Protein AF-A0AB38FPK3-F1 (afdb_monomer)

Nearest PDB structures (foldseek):
  8khl-assembly1_C  TM=8.474E-01  e=2.510E-04  Pseudomonas aeruginosa
  5vxs-assembly2_D  TM=8.148E-01  e=1.798E-04  Homo sapiens
  3qll-assembly1_A  TM=8.514E-01  e=2.348E-04  Yersinia pestis
  5vxc-assembly1_A  TM=8.527E-01  e=7.296E-04  Homo sapiens
  5ugr-assembly1_A  TM=7.394E-01  e=4.890E-04  Methylorubrum extorquens AM1

pLDDT: mean 81.6, std 19.83, range [29.14, 97.75]

Structure (mmCIF, N/CA/C/O backbone):
data_AF-A0AB38FPK3-F1
#
_entry.id   AF-A0AB38FPK3-F1
#
loop_
_atom_site.group_PDB
_atom_site.id
_atom_site.type_symbol
_atom_site.label_atom_id
_atom_site.label_alt_id
_atom_site.label_comp_id
_atom_site.label_asym_id
_atom_site.label_entity_id
_atom_site.label_seq_id
_atom_site.pdbx_PDB_ins_code
_atom_site.Cartn_x
_atom_site.Cartn_y
_atom_site.Cartn_z
_atom_site.occupancy
_atom_site.B_iso_or_equiv
_atom_site.auth_seq_id
_atom_site.auth_comp_id
_atom_site.auth_asym_id
_atom_site.auth_atom_id
_atom_site.pdbx_PDB_model_num
ATOM 1 N N . MET A 1 1 ? 21.460 -8.737 9.790 1.00 33.31 1 MET A N 1
ATOM 2 C CA . MET A 1 1 ? 20.246 -8.355 9.045 1.00 33.31 1 MET A CA 1
ATOM 3 C C . MET A 1 1 ? 20.351 -8.957 7.661 1.00 33.31 1 MET A C 1
ATOM 5 O O . MET A 1 1 ? 21.055 -8.407 6.830 1.00 33.31 1 MET A O 1
ATOM 9 N N . GLY A 1 2 ? 19.804 -10.158 7.473 1.00 29.14 2 GLY A N 1
ATOM 10 C CA . GLY A 1 2 ? 19.828 -10.845 6.183 1.00 29.14 2 GLY A CA 1
ATOM 11 C C . GLY A 1 2 ? 18.508 -10.598 5.473 1.00 29.14 2 GLY A C 1
ATOM 12 O O . GLY A 1 2 ? 17.469 -10.998 5.989 1.00 29.14 2 GLY A O 1
ATOM 13 N N . TYR A 1 3 ? 18.544 -9.921 4.331 1.00 36.31 3 TYR A N 1
ATOM 14 C CA . TYR A 1 3 ? 17.405 -9.884 3.424 1.00 36.31 3 TYR A CA 1
ATOM 15 C C . TYR A 1 3 ? 17.377 -11.229 2.702 1.00 36.31 3 TYR A C 1
ATOM 17 O O . TYR A 1 3 ? 18.333 -11.580 2.010 1.00 36.31 3 TYR A O 1
ATOM 25 N N . VAL A 1 4 ? 16.322 -12.015 2.912 1.00 43.19 4 VAL A N 1
ATOM 26 C CA . VAL A 1 4 ? 16.083 -13.206 2.097 1.00 43.19 4 VAL A CA 1
ATOM 27 C C . VAL A 1 4 ? 15.606 -12.696 0.741 1.00 43.19 4 VAL A C 1
ATOM 29 O O . VAL A 1 4 ? 14.444 -12.337 0.579 1.00 43.19 4 VAL A O 1
ATOM 32 N N . LEU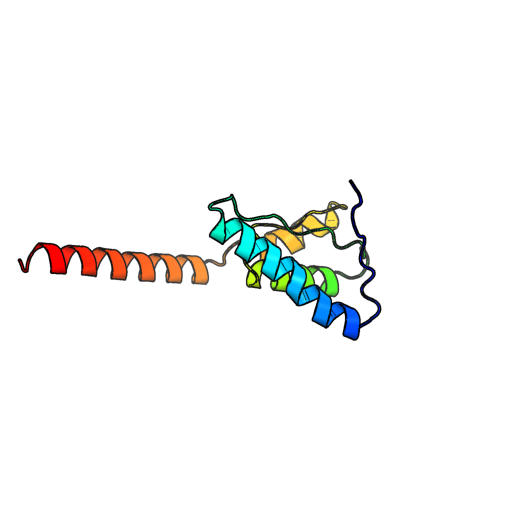 A 1 5 ? 16.533 -12.595 -0.211 1.00 45.25 5 LEU A N 1
ATOM 33 C CA . LEU A 1 5 ? 16.200 -12.424 -1.620 1.00 45.25 5 LEU A CA 1
ATOM 34 C C . LEU A 1 5 ? 15.682 -13.768 -2.117 1.00 45.25 5 LEU A C 1
ATOM 36 O O . LEU A 1 5 ? 16.450 -14.672 -2.445 1.00 45.25 5 LEU A O 1
ATOM 40 N N . VAL A 1 6 ? 14.368 -13.912 -2.084 1.00 50.72 6 VAL A N 1
ATOM 41 C CA . VAL A 1 6 ? 13.688 -15.066 -2.645 1.00 50.72 6 VAL A CA 1
ATOM 42 C C . VAL A 1 6 ? 13.698 -14.946 -4.166 1.00 50.72 6 VAL A C 1
ATOM 44 O O . VAL A 1 6 ? 13.283 -13.935 -4.727 1.00 50.72 6 VAL A O 1
ATOM 47 N N . ASN A 1 7 ? 14.183 -15.987 -4.837 1.00 42.31 7 ASN A N 1
ATOM 48 C CA . ASN A 1 7 ? 14.166 -16.095 -6.289 1.00 42.31 7 ASN A CA 1
ATOM 49 C C . ASN A 1 7 ? 12.913 -16.875 -6.716 1.00 42.31 7 ASN A C 1
ATOM 51 O O . ASN A 1 7 ? 12.786 -18.051 -6.383 1.00 42.31 7 ASN A O 1
ATOM 55 N N . ALA A 1 8 ? 12.020 -16.229 -7.469 1.00 51.59 8 ALA A N 1
ATOM 56 C CA . ALA A 1 8 ? 10.673 -16.683 -7.841 1.00 51.59 8 ALA A CA 1
ATOM 57 C C . ALA A 1 8 ? 10.600 -17.908 -8.792 1.00 51.59 8 ALA A C 1
ATOM 59 O O . ALA A 1 8 ? 9.630 -18.071 -9.530 1.00 51.59 8 ALA A O 1
ATOM 60 N N . ARG A 1 9 ? 11.622 -18.773 -8.838 1.00 51.50 9 ARG A N 1
ATOM 61 C CA . ARG A 1 9 ? 11.706 -19.867 -9.826 1.00 51.50 9 ARG A CA 1
ATOM 62 C C . ARG A 1 9 ? 10.950 -21.143 -9.446 1.00 51.50 9 ARG A C 1
ATOM 64 O O . ARG A 1 9 ? 10.693 -21.941 -10.342 1.00 51.50 9 ARG A O 1
ATOM 71 N N . ASP A 1 10 ? 10.528 -21.311 -8.191 1.00 50.12 10 ASP A N 1
ATOM 72 C CA . ASP A 1 10 ? 9.842 -22.526 -7.733 1.00 50.12 10 ASP A CA 1
ATOM 73 C C . ASP A 1 10 ? 8.419 -22.250 -7.218 1.00 50.12 10 ASP A C 1
ATOM 75 O O . ASP A 1 10 ? 8.205 -21.704 -6.137 1.00 50.12 10 ASP A O 1
ATOM 79 N N . LYS A 1 11 ? 7.416 -22.705 -7.981 1.00 40.75 11 LYS A N 1
ATOM 80 C CA . LYS A 1 11 ? 5.976 -22.550 -7.682 1.00 40.75 11 LYS A CA 1
ATOM 81 C C . LYS A 1 11 ? 5.544 -23.135 -6.328 1.00 40.75 11 LYS A C 1
ATOM 83 O O . LYS A 1 11 ? 4.618 -22.617 -5.709 1.00 40.75 11 LYS A O 1
ATOM 88 N N . GLU A 1 12 ? 6.197 -24.206 -5.879 1.00 40.31 12 GLU A N 1
ATOM 89 C CA . GLU A 1 12 ? 5.910 -24.857 -4.591 1.00 40.31 12 GLU A CA 1
ATOM 90 C C . GLU A 1 12 ? 6.403 -24.004 -3.410 1.00 40.31 12 GLU A C 1
ATOM 92 O O . GLU A 1 12 ? 5.738 -2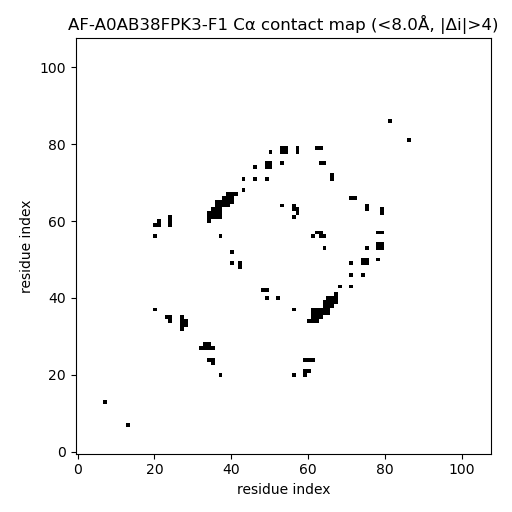3.912 -2.376 1.00 40.31 12 GLU A O 1
ATOM 97 N N . VAL A 1 13 ? 7.535 -23.314 -3.595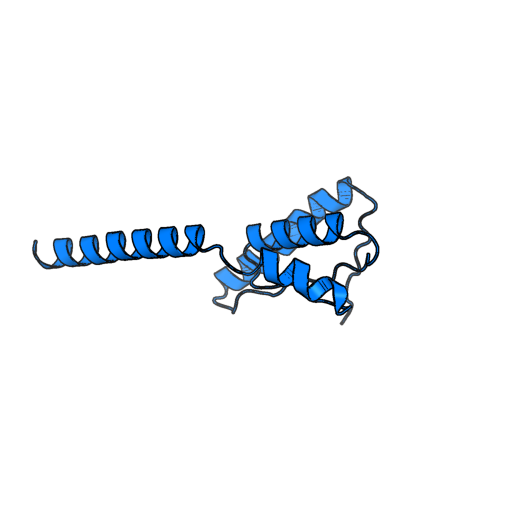 1.00 52.22 13 VAL A N 1
ATOM 98 C CA . VAL A 1 13 ? 8.071 -22.352 -2.627 1.00 52.22 13 VAL A CA 1
ATOM 99 C C . VAL A 1 13 ? 7.177 -21.110 -2.600 1.00 52.22 13 VAL A C 1
ATOM 101 O O . VAL A 1 13 ? 6.805 -20.666 -1.524 1.00 52.22 13 VAL A O 1
ATOM 104 N N . TYR A 1 14 ? 6.673 -20.667 -3.753 1.00 49.41 14 TYR A N 1
ATOM 105 C CA . TYR A 1 14 ? 5.758 -19.526 -3.884 1.00 49.41 14 TYR A CA 1
ATOM 106 C C . TYR A 1 14 ? 4.437 -19.678 -3.085 1.00 49.41 14 TYR A C 1
ATOM 108 O O . TYR A 1 14 ? 3.931 -18.730 -2.480 1.00 49.41 14 TYR A O 1
ATOM 116 N N . LEU A 1 15 ? 3.875 -20.896 -3.009 1.00 42.50 15 LEU A N 1
ATOM 117 C CA . LEU A 1 15 ? 2.672 -21.183 -2.206 1.00 42.50 15 LEU A CA 1
ATOM 118 C C . LEU A 1 15 ? 2.951 -21.236 -0.693 1.00 42.50 15 LEU A C 1
ATOM 120 O O . LEU A 1 15 ? 2.081 -20.886 0.111 1.00 42.50 15 LEU A O 1
ATOM 124 N N . GLN A 1 16 ? 4.154 -21.654 -0.288 1.00 44.84 16 GLN A N 1
ATOM 125 C CA . GLN A 1 16 ? 4.613 -21.520 1.098 1.00 44.84 16 GLN A CA 1
ATOM 126 C C . GLN A 1 16 ? 4.990 -20.069 1.431 1.00 44.84 16 GLN A C 1
ATOM 128 O O . GLN A 1 16 ? 4.778 -19.625 2.559 1.00 44.84 16 GLN A O 1
ATOM 133 N N . GLU A 1 17 ? 5.475 -19.316 0.448 1.00 51.88 17 GLU A N 1
ATOM 134 C CA . GLU A 1 17 ? 5.853 -17.914 0.565 1.00 51.88 17 GLU A CA 1
ATOM 135 C C . GLU A 1 17 ? 4.643 -17.041 0.798 1.00 51.88 17 GLU A C 1
ATOM 137 O O . GLU A 1 17 ? 4.691 -16.294 1.757 1.00 51.88 17 GLU A O 1
ATOM 142 N N . ALA A 1 18 ? 3.515 -17.218 0.100 1.00 52.88 18 ALA A N 1
ATOM 143 C CA . ALA A 1 18 ? 2.291 -16.445 0.360 1.00 52.88 18 ALA A CA 1
ATOM 144 C C . ALA A 1 18 ? 1.810 -16.497 1.833 1.00 52.88 18 ALA A C 1
ATOM 146 O O . ALA A 1 18 ? 1.133 -15.581 2.312 1.00 52.88 18 ALA A O 1
ATOM 147 N N . ARG A 1 19 ? 2.180 -17.535 2.608 1.00 59.62 19 ARG A N 1
ATOM 148 C CA . ARG A 1 19 ? 1.899 -17.574 4.056 1.00 59.62 19 ARG A CA 1
ATOM 149 C C . ARG A 1 19 ? 2.708 -16.549 4.844 1.00 59.62 19 ARG A C 1
ATOM 151 O O . ARG A 1 19 ? 2.180 -16.016 5.818 1.00 59.62 19 ARG A O 1
ATOM 158 N N . MET A 1 20 ? 3.957 -16.281 4.478 1.00 76.94 20 MET A N 1
ATOM 159 C CA . MET A 1 20 ? 4.862 -15.460 5.284 1.00 76.94 20 MET A CA 1
ATOM 160 C C . MET A 1 20 ? 4.513 -13.959 5.257 1.00 76.94 20 MET A C 1
ATOM 162 O O . MET A 1 20 ? 4.324 -13.404 6.343 1.00 76.94 20 MET A O 1
ATOM 166 N N . PRO A 1 21 ? 4.310 -13.295 4.100 1.00 85.12 21 PRO A N 1
ATOM 167 C CA . PRO A 1 21 ? 3.864 -11.906 4.035 1.00 85.12 21 PRO A CA 1
ATOM 168 C C . PRO A 1 21 ? 2.516 -11.703 4.737 1.00 85.12 21 PRO A C 1
ATOM 170 O O . PRO A 1 21 ? 2.353 -10.771 5.526 1.00 85.12 21 PRO A O 1
ATOM 173 N N . ALA A 1 22 ? 1.575 -12.640 4.570 1.00 88.81 22 ALA A N 1
ATOM 174 C CA . ALA A 1 22 ? 0.292 -12.595 5.268 1.00 88.81 22 ALA A CA 1
ATOM 175 C C . ALA A 1 22 ? 0.449 -12.685 6.800 1.00 88.81 22 ALA A C 1
ATOM 177 O O . ALA A 1 22 ? -0.247 -11.987 7.541 1.00 88.81 22 ALA A O 1
ATOM 178 N N . LEU A 1 23 ? 1.360 -13.528 7.303 1.00 91.88 23 LEU A N 1
ATOM 179 C CA . LEU A 1 23 ? 1.655 -13.617 8.736 1.00 91.88 23 LEU A CA 1
ATOM 180 C C . LEU A 1 23 ? 2.256 -12.317 9.277 1.00 91.88 23 LEU A C 1
ATOM 182 O O . LEU A 1 23 ? 1.877 -11.909 10.373 1.00 91.88 23 LEU A O 1
ATOM 186 N N . ILE A 1 24 ? 3.121 -11.644 8.514 1.00 92.38 24 ILE A N 1
ATOM 187 C CA . ILE A 1 24 ? 3.714 -10.357 8.906 1.00 92.38 24 ILE A CA 1
ATOM 188 C C . ILE A 1 24 ? 2.623 -9.293 9.063 1.00 92.38 24 ILE A C 1
ATOM 190 O O . ILE A 1 24 ? 2.539 -8.654 10.116 1.00 92.38 24 ILE A O 1
ATOM 194 N N . VAL A 1 25 ? 1.735 -9.145 8.073 1.00 95.00 25 VAL A N 1
ATOM 195 C CA . VAL A 1 25 ? 0.621 -8.183 8.151 1.00 95.00 25 VAL A CA 1
ATOM 196 C C . VAL A 1 25 ? -0.282 -8.491 9.347 1.00 95.00 25 VAL A C 1
ATOM 198 O O . VAL A 1 25 ? -0.637 -7.594 10.118 1.00 95.00 25 VAL A O 1
ATOM 201 N N . ARG A 1 26 ? -0.631 -9.767 9.551 1.00 95.19 26 ARG A N 1
ATOM 202 C CA . ARG A 1 26 ? -1.487 -10.190 10.671 1.00 95.19 26 ARG A CA 1
ATOM 203 C C . ARG A 1 26 ? -0.825 -9.951 12.024 1.00 95.19 26 ARG A C 1
ATOM 205 O O . ARG A 1 26 ? -1.499 -9.469 12.930 1.00 95.19 26 ARG A O 1
ATOM 212 N N . ALA A 1 27 ? 0.464 -10.252 12.161 1.00 95.81 27 ALA A N 1
ATOM 213 C CA . ALA A 1 27 ? 1.218 -10.021 13.387 1.00 95.81 27 ALA A CA 1
ATOM 214 C C . ALA A 1 27 ? 1.306 -8.525 13.713 1.00 95.81 27 ALA A C 1
ATOM 216 O O . ALA A 1 27 ? 1.014 -8.138 14.843 1.00 95.81 27 ALA A O 1
ATOM 217 N N . ALA A 1 28 ? 1.608 -7.677 12.722 1.00 95.94 28 ALA A N 1
ATOM 218 C CA . ALA A 1 28 ? 1.634 -6.226 12.898 1.00 95.94 28 ALA A CA 1
ATOM 219 C C . ALA A 1 28 ? 0.276 -5.696 13.379 1.00 95.94 28 ALA A C 1
ATOM 221 O O . ALA A 1 28 ? 0.205 -4.963 14.365 1.00 95.94 28 ALA A O 1
ATOM 222 N N . ARG A 1 29 ? -0.822 -6.134 12.748 1.00 96.31 29 ARG A N 1
ATOM 223 C CA . ARG A 1 29 ? -2.182 -5.768 13.168 1.00 96.31 29 ARG A CA 1
ATOM 224 C C . ARG A 1 29 ? -2.517 -6.252 14.576 1.00 96.31 29 ARG A C 1
ATOM 226 O O . ARG A 1 29 ? -3.040 -5.468 15.361 1.00 96.31 29 ARG A O 1
ATOM 233 N N . ALA A 1 30 ? -2.207 -7.505 14.903 1.00 97.75 30 ALA A N 1
ATOM 234 C CA . ALA A 1 30 ? -2.460 -8.074 16.226 1.00 97.75 30 ALA A CA 1
ATOM 235 C C . ALA A 1 30 ? -1.671 -7.355 17.334 1.00 97.75 30 ALA A C 1
ATOM 237 O O . ALA A 1 30 ? -2.168 -7.214 18.447 1.00 97.75 30 ALA A O 1
ATOM 238 N N . ALA A 1 31 ? -0.472 -6.866 17.015 1.00 97.44 31 ALA A N 1
ATOM 239 C CA . ALA A 1 31 ? 0.378 -6.109 17.928 1.00 97.44 31 ALA A CA 1
ATOM 240 C C . ALA A 1 31 ? 0.062 -4.599 17.972 1.00 97.44 31 ALA A C 1
ATOM 242 O O . ALA A 1 31 ? 0.720 -3.868 18.708 1.00 97.44 31 ALA A O 1
ATOM 243 N N . GLY A 1 32 ? -0.906 -4.107 17.187 1.00 96.81 32 GLY A N 1
ATOM 244 C CA . GLY A 1 32 ? -1.202 -2.672 17.094 1.00 96.81 32 GLY A CA 1
ATOM 245 C C . GLY A 1 32 ? -0.082 -1.844 16.450 1.00 96.81 32 GLY A C 1
ATOM 246 O O . GLY A 1 32 ? -0.009 -0.637 16.669 1.00 96.81 32 GLY A O 1
ATOM 247 N N . LEU A 1 33 ? 0.796 -2.479 15.671 1.00 97.00 33 LEU A N 1
ATOM 248 C CA . LEU A 1 33 ? 1.890 -1.821 14.963 1.00 97.00 33 LEU A CA 1
ATOM 249 C C . LEU A 1 33 ? 1.400 -1.165 13.659 1.00 97.00 33 LEU A C 1
ATOM 251 O O . LEU A 1 33 ? 0.366 -1.566 13.100 1.00 97.00 33 LEU A O 1
ATOM 255 N N . PRO A 1 34 ? 2.146 -0.173 13.135 1.00 95.75 34 PRO A N 1
ATOM 256 C CA . PRO A 1 34 ? 1.905 0.355 11.799 1.00 95.75 34 PRO A CA 1
ATOM 257 C C . PRO A 1 34 ? 1.886 -0.767 10.749 1.00 95.75 34 PRO A C 1
ATOM 259 O O . PRO A 1 34 ? 2.616 -1.752 10.893 1.00 95.75 34 PRO A O 1
ATOM 262 N N . PRO A 1 35 ? 1.055 -0.648 9.696 1.00 93.25 35 PRO A N 1
ATOM 263 C CA . PRO A 1 35 ? 1.078 -1.622 8.618 1.00 93.25 35 PRO A CA 1
ATOM 264 C C . PRO A 1 35 ? 2.475 -1.686 7.975 1.00 93.25 35 PRO A C 1
ATOM 266 O O . PRO A 1 35 ? 3.110 -0.643 7.809 1.00 93.25 35 PRO A O 1
ATOM 269 N N . PRO A 1 36 ? 2.958 -2.890 7.636 1.00 95.06 36 PRO A N 1
ATOM 270 C CA . PRO A 1 36 ? 4.285 -3.082 7.064 1.00 95.06 36 PRO A CA 1
ATOM 271 C C . PRO A 1 36 ? 4.342 -2.673 5.584 1.00 95.06 36 PRO A C 1
ATOM 273 O O . PRO A 1 36 ? 3.319 -2.618 4.896 1.00 95.06 36 PRO A O 1
ATOM 276 N N . ILE A 1 37 ? 5.561 -2.444 5.099 1.00 94.38 37 ILE A N 1
ATOM 277 C CA . ILE A 1 37 ? 5.905 -2.280 3.680 1.00 94.38 37 ILE A CA 1
ATOM 278 C C . ILE A 1 37 ? 6.479 -3.612 3.185 1.00 94.38 37 ILE A C 1
ATOM 280 O O . ILE A 1 37 ? 7.202 -4.274 3.933 1.00 94.38 37 ILE A O 1
ATOM 284 N N . ASP A 1 38 ? 6.124 -4.016 1.968 1.00 92.62 38 ASP A N 1
ATOM 285 C CA . ASP A 1 38 ? 6.626 -5.246 1.359 1.00 92.62 38 ASP A CA 1
ATOM 286 C C . ASP A 1 38 ? 8.040 -5.069 0.772 1.00 92.62 38 ASP A C 1
ATOM 288 O O . ASP A 1 38 ? 8.559 -3.956 0.631 1.00 92.62 38 ASP A O 1
ATOM 292 N N . SER A 1 39 ? 8.684 -6.186 0.460 1.00 89.62 39 SER A N 1
ATOM 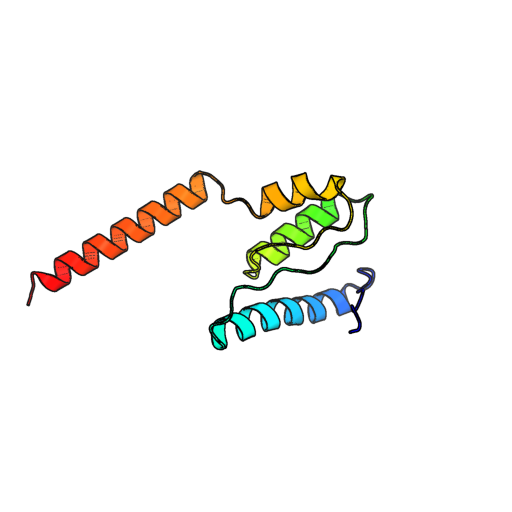293 C CA . SER A 1 39 ? 10.047 -6.255 -0.059 1.00 89.62 39 SER A CA 1
ATOM 294 C C . SER A 1 39 ? 10.151 -5.789 -1.520 1.00 89.62 39 SER A C 1
ATOM 296 O O . SER A 1 39 ? 9.212 -5.261 -2.110 1.00 89.62 39 SER A O 1
ATOM 298 N N . VAL A 1 40 ? 11.341 -5.960 -2.091 1.00 87.62 40 VAL A N 1
ATOM 299 C CA . VAL A 1 40 ? 11.701 -5.568 -3.454 1.00 87.62 40 VAL A CA 1
ATOM 300 C C . VAL A 1 40 ? 11.395 -6.683 -4.453 1.00 87.62 40 VAL A C 1
ATOM 302 O O . VAL A 1 40 ? 11.643 -7.856 -4.175 1.00 87.62 40 VAL A O 1
ATOM 305 N N . VAL A 1 41 ? 10.962 -6.314 -5.658 1.00 86.69 41 VAL A N 1
ATOM 306 C CA . VAL A 1 41 ? 11.029 -7.195 -6.834 1.00 86.69 41 VAL A CA 1
ATOM 307 C C . VAL A 1 41 ? 12.311 -6.869 -7.587 1.00 86.69 41 VAL A C 1
ATOM 309 O O . VAL A 1 41 ? 12.504 -5.749 -8.057 1.00 86.69 41 VAL A O 1
ATOM 312 N N . ALA A 1 42 ? 13.218 -7.843 -7.659 1.00 85.25 42 ALA A N 1
ATOM 313 C CA . ALA A 1 42 ? 14.541 -7.652 -8.254 1.00 85.25 42 ALA A CA 1
ATOM 314 C C . ALA A 1 42 ? 14.544 -7.744 -9.790 1.00 85.25 42 ALA A C 1
ATOM 316 O O . ALA A 1 42 ? 15.498 -7.302 -10.428 1.00 85.25 42 ALA A O 1
ATOM 317 N N . GLN A 1 43 ? 13.494 -8.319 -10.378 1.00 86.38 43 GLN A N 1
ATOM 318 C CA . GLN A 1 43 ? 13.355 -8.459 -11.823 1.00 86.38 43 GLN A CA 1
ATOM 319 C C . GLN A 1 43 ? 12.905 -7.120 -12.424 1.00 86.38 43 GLN A C 1
ATOM 321 O O . GLN A 1 43 ? 11.793 -6.664 -12.170 1.00 86.38 43 GLN A O 1
ATOM 326 N N . LEU A 1 44 ? 13.796 -6.467 -13.174 1.00 86.94 44 LEU A N 1
ATOM 327 C CA . LEU A 1 44 ? 13.576 -5.116 -13.714 1.00 86.94 44 LEU A CA 1
ATOM 328 C C . LEU A 1 44 ? 13.055 -5.103 -15.156 1.00 86.94 44 LEU A C 1
ATOM 330 O O . LEU A 1 44 ? 12.635 -4.055 -15.632 1.00 86.94 44 LEU A O 1
ATOM 334 N N . ASP A 1 45 ? 13.126 -6.232 -15.857 1.00 87.06 45 ASP A N 1
ATOM 335 C CA . ASP A 1 45 ? 12.741 -6.394 -17.263 1.00 87.06 45 ASP A CA 1
ATOM 336 C C . ASP A 1 45 ? 11.354 -7.039 -17.442 1.00 87.06 45 ASP A C 1
ATOM 338 O O . ASP A 1 45 ? 10.966 -7.368 -18.563 1.00 87.06 45 ASP A O 1
ATOM 342 N N . ASP A 1 46 ? 10.599 -7.195 -16.350 1.00 85.56 46 ASP A N 1
ATOM 343 C CA . ASP A 1 46 ? 9.258 -7.780 -16.338 1.00 85.56 46 ASP A CA 1
ATOM 344 C C . ASP A 1 46 ? 8.277 -6.912 -15.531 1.00 85.56 46 ASP A C 1
ATOM 346 O O . ASP A 1 46 ? 8.025 -7.118 -14.339 1.00 85.56 46 ASP A O 1
ATOM 350 N N . ASP A 1 47 ? 7.695 -5.923 -16.210 1.00 87.75 47 ASP A N 1
ATOM 351 C CA . ASP A 1 47 ? 6.683 -5.030 -15.632 1.00 87.75 47 ASP A CA 1
ATOM 352 C C . ASP A 1 47 ? 5.400 -5.777 -15.218 1.00 87.75 47 ASP A C 1
ATOM 354 O O . ASP A 1 47 ? 4.671 -5.340 -14.317 1.00 87.75 47 ASP A O 1
ATOM 358 N N . GLY A 1 48 ? 5.108 -6.906 -15.876 1.00 89.06 48 GLY A N 1
ATOM 359 C CA . GLY A 1 48 ? 3.948 -7.742 -15.581 1.00 89.06 48 GLY A CA 1
ATOM 360 C C . GLY A 1 48 ? 4.089 -8.423 -14.225 1.00 89.06 48 GLY A C 1
ATOM 361 O O . GLY A 1 48 ? 3.166 -8.365 -13.410 1.00 89.06 48 GLY A O 1
ATOM 362 N N . LEU A 1 49 ? 5.267 -8.991 -13.958 1.00 87.75 49 LEU A N 1
ATOM 363 C CA . LEU A 1 49 ? 5.613 -9.565 -12.661 1.00 87.75 49 LEU A CA 1
ATOM 364 C C . LEU A 1 49 ? 5.539 -8.517 -11.546 1.00 87.75 49 LEU A C 1
ATOM 366 O O . LEU A 1 49 ? 4.890 -8.761 -10.532 1.00 87.75 49 LEU A O 1
ATOM 370 N N . LEU A 1 50 ? 6.137 -7.336 -11.745 1.00 90.00 50 LEU A N 1
ATOM 371 C CA . LEU A 1 50 ? 6.094 -6.257 -10.752 1.00 90.00 50 LEU A CA 1
ATOM 372 C C . 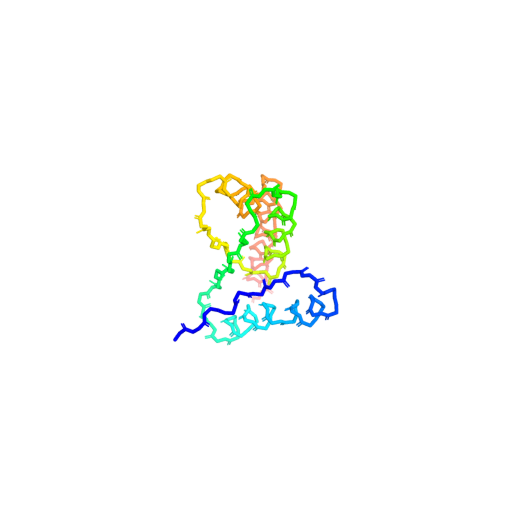LEU A 1 50 ? 4.653 -5.864 -10.394 1.00 90.00 50 LEU A C 1
ATOM 374 O O . LEU A 1 50 ? 4.333 -5.682 -9.221 1.00 90.00 50 LEU A O 1
ATOM 378 N N . THR A 1 51 ? 3.787 -5.732 -11.402 1.00 92.94 51 THR A N 1
ATOM 379 C CA . THR A 1 51 ? 2.384 -5.354 -11.189 1.00 92.94 51 THR A CA 1
ATOM 380 C C . THR A 1 51 ? 1.631 -6.442 -10.423 1.00 92.94 51 THR A C 1
ATOM 382 O O . THR A 1 51 ? 0.934 -6.129 -9.461 1.00 92.94 51 THR A O 1
ATOM 385 N N . ALA A 1 52 ? 1.805 -7.711 -10.802 1.00 91.06 52 ALA A N 1
ATOM 386 C CA . ALA A 1 52 ? 1.144 -8.834 -10.140 1.00 91.06 52 ALA A CA 1
ATOM 387 C C . ALA A 1 52 ? 1.570 -8.980 -8.668 1.00 91.06 52 ALA A C 1
ATOM 389 O O . ALA A 1 52 ? 0.723 -9.198 -7.801 1.00 91.06 52 ALA A O 1
ATOM 390 N N . GLU A 1 53 ? 2.862 -8.812 -8.376 1.00 90.62 53 GLU A N 1
ATOM 391 C CA . GLU A 1 53 ? 3.390 -8.822 -7.007 1.00 90.62 53 GLU A CA 1
ATOM 392 C C . GLU A 1 53 ? 2.830 -7.657 -6.190 1.00 90.62 53 GLU A C 1
ATOM 394 O O . GLU A 1 53 ? 2.279 -7.866 -5.112 1.00 90.62 53 GLU A O 1
ATOM 399 N N . ALA A 1 54 ? 2.858 -6.435 -6.731 1.00 93.88 54 ALA A N 1
ATOM 400 C CA . ALA A 1 54 ? 2.299 -5.271 -6.050 1.00 93.88 54 ALA A CA 1
ATOM 401 C C . ALA A 1 54 ? 0.802 -5.452 -5.728 1.00 93.88 54 ALA A C 1
ATOM 403 O O . ALA A 1 54 ? 0.352 -5.092 -4.636 1.00 93.88 54 ALA A O 1
ATOM 404 N N . GLU A 1 55 ? 0.017 -6.017 -6.656 1.00 94.56 55 GLU A N 1
ATOM 405 C CA . GLU A 1 55 ? -1.411 -6.298 -6.446 1.00 94.56 55 GLU A CA 1
ATOM 406 C C . GLU A 1 55 ? -1.623 -7.362 -5.365 1.00 94.56 55 GLU A C 1
ATOM 408 O O . GLU A 1 55 ? -2.526 -7.231 -4.528 1.00 94.56 55 GLU A O 1
ATOM 413 N N . HIS A 1 56 ? -0.767 -8.386 -5.339 1.00 92.50 56 HIS A N 1
ATOM 414 C CA . HIS A 1 56 ? -0.773 -9.403 -4.296 1.00 92.50 56 HIS A CA 1
ATOM 415 C C . HIS A 1 56 ? -0.493 -8.788 -2.917 1.00 92.50 56 HIS A C 1
ATOM 417 O O . HIS A 1 56 ? -1.291 -8.965 -1.990 1.00 92.50 56 HIS A O 1
ATOM 423 N N . SER A 1 57 ? 0.572 -7.994 -2.789 1.00 93.25 57 SER A N 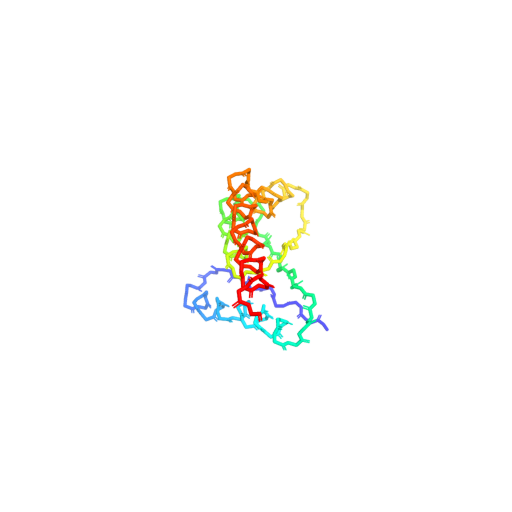1
ATOM 424 C CA . SER A 1 57 ? 0.953 -7.296 -1.555 1.00 93.25 57 SER A CA 1
ATOM 425 C C . SER A 1 57 ? -0.151 -6.360 -1.054 1.00 93.25 57 SER A C 1
ATOM 427 O O . SER A 1 57 ? -0.502 -6.380 0.133 1.00 93.25 57 SER A O 1
ATOM 429 N N . TRP A 1 58 ? -0.754 -5.575 -1.953 1.00 94.88 58 TRP A N 1
ATOM 430 C CA . TRP A 1 58 ? -1.902 -4.722 -1.632 1.00 94.88 58 TRP A CA 1
ATOM 431 C C . TRP A 1 58 ? -3.073 -5.542 -1.080 1.00 94.88 58 TRP A C 1
ATOM 433 O O . TRP A 1 58 ? -3.639 -5.206 -0.036 1.00 94.88 58 TRP A O 1
ATOM 443 N N . GLY A 1 59 ? -3.395 -6.665 -1.730 1.00 92.75 59 GLY A N 1
ATOM 444 C CA . GLY A 1 59 ? -4.455 -7.579 -1.305 1.00 92.75 59 GLY A CA 1
ATOM 445 C C . GLY A 1 59 ? -4.222 -8.212 0.072 1.00 92.75 59 GLY A C 1
ATOM 446 O O . GLY A 1 59 ? -5.184 -8.466 0.801 1.00 92.75 59 GLY A O 1
ATOM 447 N N . LEU A 1 60 ? -2.964 -8.428 0.466 1.00 93.12 60 LEU A N 1
ATOM 448 C CA . LEU A 1 60 ? -2.605 -8.951 1.789 1.00 93.12 60 LEU A CA 1
ATOM 449 C C . LEU A 1 60 ? -2.704 -7.904 2.910 1.00 93.12 60 LEU A C 1
ATOM 451 O O . LEU A 1 60 ? -2.810 -8.280 4.080 1.00 93.12 60 LEU A O 1
ATOM 455 N N . GLY A 1 61 ? -2.706 -6.611 2.572 1.00 93.38 61 GLY A N 1
ATOM 456 C CA . GLY A 1 61 ? -2.834 -5.504 3.521 1.00 93.38 61 GLY A CA 1
ATOM 457 C C . GLY A 1 61 ? -1.522 -4.800 3.880 1.00 93.38 61 GLY A C 1
ATOM 458 O O . GLY A 1 61 ? -1.469 -4.122 4.915 1.00 93.38 61 GLY A O 1
ATOM 459 N N . PHE A 1 62 ? -0.485 -4.943 3.049 1.00 95.81 62 PHE A N 1
ATOM 460 C CA . PHE A 1 62 ? 0.676 -4.052 3.082 1.00 95.81 62 PHE A CA 1
ATOM 461 C C . PHE A 1 62 ? 0.273 -2.623 2.693 1.00 95.81 62 PHE A C 1
ATOM 463 O O . PHE A 1 62 ? -0.684 -2.410 1.950 1.00 95.81 62 PHE A O 1
ATOM 470 N N . VAL A 1 63 ? 1.000 -1.630 3.209 1.00 95.81 63 VAL A N 1
ATOM 471 C CA . VAL A 1 63 ? 0.767 -0.202 2.894 1.00 95.81 63 VAL A CA 1
ATOM 472 C C . VAL A 1 63 ? 1.603 0.291 1.709 1.00 95.81 63 VAL A C 1
ATOM 474 O O . VAL A 1 63 ? 1.299 1.331 1.132 1.00 95.81 63 VAL A O 1
ATOM 477 N N . GLY A 1 64 ? 2.633 -0.454 1.326 1.00 95.25 64 GLY A N 1
ATOM 478 C CA . GLY A 1 64 ? 3.525 -0.115 0.225 1.00 95.25 64 GLY A CA 1
ATOM 479 C C . GLY A 1 64 ? 4.419 -1.291 -0.133 1.00 95.25 64 GLY A C 1
ATOM 480 O O . GLY A 1 64 ? 4.341 -2.351 0.491 1.00 95.25 64 GLY A O 1
ATOM 481 N N . MET A 1 65 ? 5.310 -1.055 -1.087 1.00 93.69 65 MET A N 1
ATOM 482 C CA . MET A 1 65 ? 6.327 -1.988 -1.552 1.00 93.69 65 MET A CA 1
ATOM 483 C C . MET A 1 65 ? 7.646 -1.236 -1.715 1.00 93.69 65 MET A C 1
ATOM 485 O O . MET A 1 65 ? 7.626 -0.064 -2.083 1.00 93.69 65 MET A O 1
ATOM 489 N N . SER A 1 66 ? 8.767 -1.891 -1.424 1.00 93.94 66 SER A N 1
ATOM 490 C CA . SER A 1 66 ? 10.092 -1.288 -1.579 1.00 93.94 66 SER A CA 1
ATOM 491 C C . SER A 1 66 ? 10.559 -1.356 -3.034 1.00 93.94 66 SER A C 1
ATOM 493 O O . SER A 1 66 ? 10.441 -2.395 -3.682 1.00 93.94 66 SER A O 1
ATOM 495 N N . GLU A 1 67 ? 11.161 -0.283 -3.533 1.00 92.56 67 GLU A N 1
ATOM 496 C CA . GLU A 1 67 ? 11.743 -0.207 -4.872 1.00 92.56 67 GLU A CA 1
ATOM 497 C C . GLU A 1 67 ? 13.277 -0.142 -4.854 1.00 92.56 67 GLU A C 1
ATOM 499 O O . GLU A 1 67 ? 13.899 0.369 -3.922 1.00 92.56 67 GLU A O 1
ATOM 504 N N . ILE A 1 68 ? 13.898 -0.648 -5.922 1.00 93.31 68 ILE A N 1
ATOM 505 C CA . ILE A 1 68 ? 15.356 -0.570 -6.140 1.00 93.31 68 ILE A CA 1
ATOM 506 C C . ILE A 1 68 ? 15.720 0.182 -7.421 1.00 93.31 68 ILE A C 1
ATOM 508 O O . ILE A 1 68 ? 16.896 0.452 -7.665 1.00 93.31 68 ILE A O 1
ATOM 512 N N . HIS A 1 69 ? 14.728 0.518 -8.249 1.00 93.62 69 HIS A N 1
ATOM 513 C CA . HIS A 1 69 ? 14.933 1.237 -9.497 1.00 93.62 69 HIS A CA 1
ATOM 514 C C . HIS A 1 69 ? 13.785 2.226 -9.772 1.00 93.62 69 HIS A C 1
ATOM 516 O O . HIS A 1 69 ? 12.620 1.841 -9.661 1.00 93.62 69 HIS A O 1
ATOM 522 N N . PRO A 1 70 ? 14.066 3.471 -10.218 1.00 94.50 70 PRO A N 1
ATOM 523 C CA . PRO A 1 70 ? 13.031 4.484 -10.454 1.00 94.50 70 PRO A CA 1
ATOM 524 C C . PRO A 1 70 ? 11.918 4.071 -11.428 1.00 94.50 70 PRO A C 1
ATOM 526 O O . PRO A 1 70 ? 10.790 4.537 -11.296 1.00 94.50 70 PRO A O 1
ATOM 529 N N . ALA A 1 71 ? 12.206 3.181 -12.385 1.00 92.88 71 ALA A N 1
ATOM 530 C CA . ALA A 1 71 ? 11.196 2.678 -13.326 1.00 92.88 71 ALA A CA 1
ATOM 531 C C . ALA A 1 71 ? 10.046 1.916 -12.637 1.00 92.88 71 ALA A C 1
ATOM 533 O O . ALA A 1 71 ? 8.939 1.881 -13.163 1.00 92.88 71 ALA A O 1
ATOM 534 N N . GLN A 1 72 ? 10.274 1.366 -11.439 1.00 94.44 72 GLN A N 1
ATOM 535 C CA . GLN A 1 72 ? 9.263 0.612 -10.691 1.00 94.44 72 GLN A CA 1
ATOM 536 C C . GLN A 1 72 ? 8.216 1.526 -10.034 1.00 94.44 72 GLN A C 1
ATOM 538 O O . GLN A 1 72 ? 7.093 1.101 -9.761 1.00 94.44 72 GLN A O 1
ATOM 543 N N . LEU A 1 73 ? 8.560 2.801 -9.813 1.00 94.19 73 LEU A N 1
ATOM 544 C CA . LEU A 1 73 ? 7.769 3.738 -9.018 1.00 94.19 73 LEU A CA 1
ATOM 545 C C . LEU A 1 73 ? 6.354 3.926 -9.571 1.00 94.19 73 LEU A C 1
ATOM 547 O O . LEU A 1 73 ? 5.379 3.915 -8.823 1.00 94.19 73 LEU A O 1
ATOM 551 N N . GLN A 1 74 ? 6.227 4.088 -10.891 1.00 94.50 74 GLN A N 1
ATOM 552 C CA . GLN A 1 74 ? 4.932 4.344 -11.517 1.00 94.50 74 GLN A CA 1
ATOM 553 C C . GLN A 1 74 ? 3.977 3.153 -11.362 1.00 94.50 74 GLN A C 1
ATOM 555 O O . GLN A 1 74 ? 2.790 3.358 -11.098 1.00 94.50 74 GLN A O 1
ATOM 560 N N . ALA A 1 75 ? 4.483 1.928 -11.520 1.00 93.44 75 ALA A N 1
ATOM 561 C CA . ALA A 1 75 ? 3.691 0.710 -11.381 1.00 93.44 75 ALA A CA 1
ATOM 562 C C . ALA A 1 75 ? 3.260 0.498 -9.922 1.00 93.44 75 ALA A C 1
ATOM 564 O O . ALA A 1 75 ? 2.068 0.339 -9.657 1.00 93.44 75 ALA A O 1
ATOM 565 N N . ILE A 1 76 ? 4.198 0.615 -8.974 1.00 95.62 76 ILE A N 1
ATOM 566 C CA . ILE A 1 76 ? 3.915 0.484 -7.538 1.00 95.62 76 ILE A CA 1
ATOM 567 C C . ILE A 1 76 ? 2.883 1.532 -7.099 1.00 95.62 76 ILE A C 1
ATOM 569 O O . ILE A 1 76 ? 1.850 1.188 -6.527 1.00 95.62 76 ILE A O 1
ATOM 573 N N . HIS A 1 77 ? 3.083 2.812 -7.429 1.00 96.19 77 HIS A N 1
ATOM 574 C CA . HIS A 1 77 ? 2.129 3.863 -7.064 1.00 96.19 77 HIS A CA 1
ATOM 575 C C . HIS A 1 77 ? 0.736 3.635 -7.642 1.00 96.19 77 HIS A C 1
ATOM 577 O O . HIS A 1 77 ? -0.250 3.929 -6.967 1.00 96.19 77 HIS A O 1
ATOM 583 N N . ARG A 1 78 ? 0.632 3.119 -8.872 1.00 95.81 78 ARG A N 1
ATOM 584 C CA . ARG A 1 78 ? -0.666 2.831 -9.490 1.00 95.81 78 ARG A CA 1
ATOM 585 C C . ARG A 1 78 ? -1.453 1.802 -8.681 1.00 95.81 78 ARG A C 1
ATOM 587 O O . ARG A 1 78 ? -2.655 1.978 -8.527 1.00 95.81 78 ARG A O 1
ATOM 594 N N . VAL A 1 79 ? -0.789 0.768 -8.172 1.00 96.31 79 VAL A N 1
ATOM 595 C CA . VAL A 1 79 ? -1.440 -0.298 -7.402 1.00 96.31 79 VAL A CA 1
ATOM 596 C C . VAL A 1 79 ? -1.796 0.159 -5.987 1.00 96.31 79 VAL A C 1
ATOM 598 O O . VAL A 1 79 ? -2.911 -0.070 -5.525 1.00 96.31 79 VAL A O 1
ATOM 601 N N . PHE A 1 80 ? -0.876 0.846 -5.307 1.00 96.50 80 PHE A N 1
ATOM 602 C CA . PHE A 1 80 ? -1.063 1.263 -3.912 1.00 96.50 80 PHE A CA 1
ATOM 603 C C . PHE A 1 80 ? -1.893 2.549 -3.748 1.00 96.50 80 PHE A C 1
ATOM 605 O O . PHE A 1 80 ? -2.207 2.946 -2.624 1.00 96.5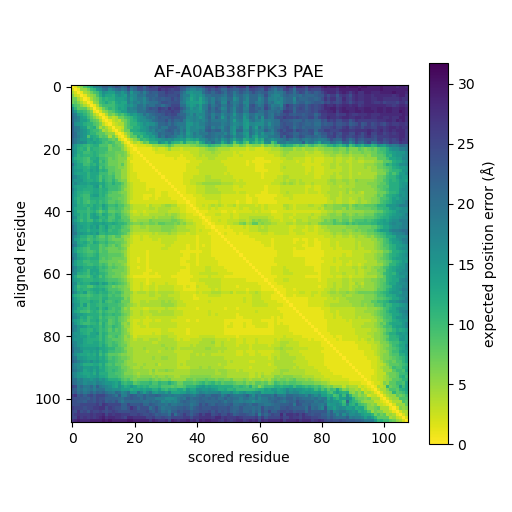0 80 PHE A O 1
ATOM 612 N N . THR A 1 81 ? -2.273 3.210 -4.846 1.00 96.19 81 THR A N 1
ATOM 613 C CA . THR A 1 81 ? -3.174 4.369 -4.819 1.00 96.19 81 THR A CA 1
ATOM 614 C C . THR A 1 81 ? -4.619 3.911 -5.011 1.00 96.19 81 THR A C 1
ATOM 616 O O . THR A 1 81 ? -4.952 3.408 -6.085 1.00 96.19 81 THR A O 1
ATOM 619 N N . PRO A 1 82 ? -5.516 4.128 -4.029 1.00 94.12 82 PRO A N 1
ATOM 620 C CA . PRO A 1 82 ? -6.921 3.777 -4.179 1.00 94.12 82 PRO A CA 1
ATOM 621 C C . PRO A 1 82 ? -7.561 4.450 -5.392 1.00 94.12 82 PRO A C 1
ATOM 623 O O . PRO A 1 82 ? -7.380 5.649 -5.625 1.00 94.12 82 PRO A O 1
ATOM 626 N N . SER A 1 83 ? -8.376 3.696 -6.124 1.00 94.81 83 SER A N 1
ATOM 627 C CA . SER A 1 83 ? -9.148 4.250 -7.228 1.00 94.81 83 SER A CA 1
ATOM 628 C C . SER A 1 83 ? -10.244 5.200 -6.719 1.00 94.81 83 SER A C 1
ATOM 630 O O . SER A 1 83 ? -10.707 5.075 -5.576 1.00 94.81 83 SER A O 1
ATOM 632 N N . PRO A 1 84 ? -10.726 6.131 -7.562 1.00 97.12 84 PRO A N 1
ATOM 633 C CA . PRO A 1 84 ? -11.873 6.973 -7.223 1.00 97.12 84 PRO A CA 1
ATOM 634 C C . PRO A 1 84 ? -13.090 6.162 -6.750 1.00 97.12 84 PRO A C 1
ATOM 636 O O . PRO A 1 84 ? -13.705 6.507 -5.741 1.00 97.12 84 PRO A O 1
ATOM 639 N N . ASP A 1 85 ? -13.367 5.026 -7.394 1.00 97.25 85 ASP A N 1
ATOM 640 C CA . ASP A 1 85 ? -14.486 4.146 -7.044 1.00 97.25 85 ASP A CA 1
ATOM 641 C C . ASP A 1 85 ? -14.325 3.507 -5.658 1.00 97.25 85 ASP A C 1
ATOM 643 O O . ASP A 1 85 ? -15.292 3.410 -4.893 1.00 97.25 85 ASP A O 1
ATOM 647 N N . GLN A 1 86 ? -13.102 3.094 -5.302 1.00 95.19 86 GLN A N 1
ATOM 648 C CA . GLN A 1 86 ? -12.790 2.561 -3.973 1.00 95.19 86 GLN A CA 1
ATOM 649 C C . GLN A 1 86 ? -12.969 3.633 -2.894 1.00 95.19 86 GLN A C 1
ATOM 651 O O . GLN A 1 86 ? -13.547 3.356 -1.837 1.00 95.19 86 GLN A O 1
ATOM 656 N N . LEU A 1 87 ? -12.526 4.865 -3.164 1.00 96.88 87 LEU A N 1
ATOM 657 C CA . LEU A 1 87 ? -12.718 6.000 -2.259 1.00 96.88 87 LEU A CA 1
ATOM 658 C C . LEU A 1 87 ? -14.205 6.314 -2.068 1.00 96.88 87 LEU A C 1
ATOM 660 O O . LEU A 1 87 ? -14.659 6.499 -0.936 1.00 96.88 87 LEU A O 1
ATOM 664 N N . ASP A 1 88 ? -14.982 6.331 -3.146 1.00 97.69 88 ASP A N 1
ATOM 665 C CA . ASP A 1 88 ? -16.417 6.595 -3.089 1.00 97.69 88 ASP A CA 1
ATOM 666 C C . ASP A 1 88 ? -17.177 5.495 -2.352 1.00 97.69 88 ASP A C 1
ATOM 668 O O . ASP A 1 88 ? -18.062 5.782 -1.538 1.00 97.69 88 ASP A O 1
ATOM 672 N N . TRP A 1 89 ? -16.807 4.234 -2.567 1.00 96.81 89 TRP A N 1
ATOM 673 C CA . TRP A 1 89 ? -17.331 3.122 -1.785 1.00 96.81 89 TRP A CA 1
ATOM 674 C C . TRP A 1 89 ? -17.012 3.278 -0.292 1.00 96.81 89 TRP A C 1
ATOM 676 O O . TRP A 1 89 ? -17.927 3.213 0.535 1.00 96.81 89 TRP A O 1
ATOM 686 N N . ALA A 1 90 ? -15.756 3.564 0.063 1.00 95.62 90 ALA A N 1
ATOM 687 C CA . ALA A 1 90 ? -15.341 3.735 1.454 1.00 95.62 90 ALA A CA 1
ATOM 688 C C . ALA A 1 90 ? -16.108 4.880 2.139 1.00 95.62 90 ALA A C 1
ATOM 690 O O . ALA A 1 90 ? -16.610 4.722 3.257 1.00 95.62 90 ALA A O 1
ATOM 691 N N . ARG A 1 91 ? -16.292 6.010 1.442 1.00 96.81 91 ARG A N 1
ATOM 692 C CA . ARG A 1 91 ? -17.104 7.146 1.914 1.00 96.81 91 ARG A CA 1
ATOM 693 C C . ARG A 1 91 ? -18.550 6.733 2.197 1.00 96.81 91 ARG A C 1
ATOM 695 O O . ARG A 1 91 ? -19.082 7.074 3.257 1.00 96.81 91 ARG A O 1
ATOM 702 N N . ARG A 1 92 ? -19.182 5.958 1.305 1.00 96.50 92 ARG A N 1
ATOM 703 C CA . ARG A 1 92 ? -20.552 5.446 1.515 1.00 96.50 92 ARG A CA 1
ATOM 704 C C . ARG A 1 92 ? -20.644 4.526 2.732 1.00 96.50 92 ARG A C 1
ATOM 706 O O . ARG A 1 92 ? -21.573 4.666 3.528 1.00 96.50 92 ARG A O 1
ATOM 713 N N . VAL A 1 93 ? -19.675 3.631 2.922 1.00 95.50 93 VAL A N 1
ATOM 714 C CA . VAL A 1 93 ? -19.629 2.731 4.089 1.00 95.50 93 VAL A CA 1
ATOM 715 C C . VAL A 1 93 ? -19.554 3.525 5.400 1.00 95.50 93 VAL A C 1
ATOM 717 O O . VAL A 1 93 ? -20.311 3.254 6.340 1.00 95.50 93 VAL A O 1
ATOM 720 N N . LEU A 1 94 ? -18.702 4.553 5.461 1.00 94.69 9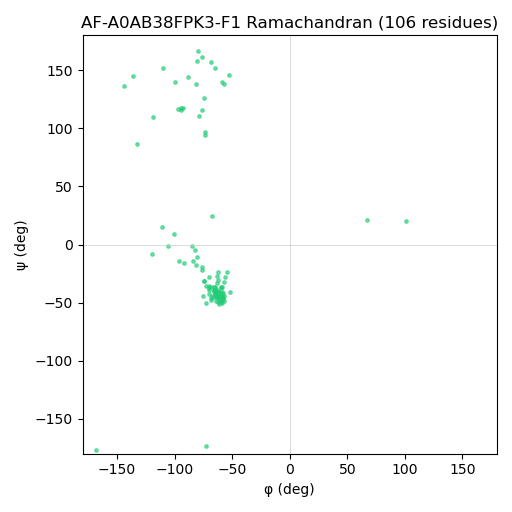4 LEU A N 1
ATOM 721 C CA . LEU A 1 94 ? -18.575 5.426 6.635 1.00 94.69 94 LEU A CA 1
ATOM 722 C C . LEU A 1 94 ? -19.854 6.234 6.910 1.00 94.69 94 LEU A C 1
ATOM 724 O O . LEU A 1 94 ? -20.268 6.375 8.068 1.00 94.69 94 LEU A O 1
ATOM 728 N N . LEU A 1 95 ? -20.527 6.716 5.861 1.00 94.69 95 LEU A N 1
ATOM 729 C CA . LEU A 1 95 ? -21.808 7.412 5.988 1.00 94.69 95 LEU A CA 1
ATOM 730 C C . LEU A 1 95 ? -22.885 6.502 6.600 1.00 94.69 95 LEU A C 1
ATOM 732 O O . LEU A 1 95 ? -23.579 6.902 7.538 1.00 94.69 95 LEU A O 1
ATOM 736 N N . VAL A 1 96 ? -22.988 5.252 6.139 1.00 92.25 96 VAL A N 1
ATOM 737 C CA . VAL A 1 96 ? -23.943 4.280 6.693 1.00 92.25 96 VAL A CA 1
ATOM 738 C C . VAL A 1 96 ? -23.650 4.013 8.170 1.00 92.25 96 VAL A C 1
ATOM 740 O O . VAL A 1 96 ? -24.568 4.096 8.995 1.00 92.25 96 VAL A O 1
ATOM 743 N N . ARG A 1 97 ? -22.381 3.776 8.531 1.00 87.31 97 ARG A N 1
ATOM 744 C CA . ARG A 1 97 ? -21.959 3.556 9.925 1.00 87.31 97 ARG A CA 1
ATOM 745 C C . ARG A 1 97 ? -22.332 4.731 10.833 1.00 87.31 97 ARG A C 1
ATOM 747 O O . ARG A 1 97 ? -22.933 4.514 11.885 1.00 87.31 97 ARG A O 1
ATOM 754 N N . SER A 1 98 ? -22.024 5.963 10.424 1.00 83.38 98 SER A N 1
ATOM 755 C CA . SER A 1 98 ? -22.330 7.163 11.220 1.00 83.38 98 SER A CA 1
ATOM 756 C C . SER A 1 98 ? -23.837 7.398 11.376 1.00 83.38 98 SER A C 1
ATOM 758 O O . SER A 1 98 ? -24.302 7.768 12.454 1.00 83.38 98 SER A O 1
ATOM 760 N N . SER A 1 99 ? -24.630 7.111 10.337 1.00 73.19 99 SER A N 1
ATOM 761 C CA . SER A 1 99 ? -26.091 7.223 10.407 1.00 73.19 99 SER A CA 1
ATOM 762 C C . SER A 1 99 ? -26.712 6.237 11.405 1.00 73.19 99 SER A C 1
ATOM 764 O O . SER A 1 99 ? -27.657 6.590 12.108 1.00 73.19 99 SER A O 1
ATOM 766 N N . ARG A 1 100 ? -26.166 5.015 11.505 1.00 62.59 100 ARG A N 1
ATOM 767 C CA . ARG A 1 100 ? -26.651 3.980 12.428 1.00 62.59 100 ARG A CA 1
ATOM 768 C C . ARG A 1 100 ? -26.339 4.332 13.881 1.00 62.59 100 ARG A C 1
ATOM 770 O O . ARG A 1 100 ? -27.230 4.209 14.711 1.00 62.59 100 ARG A O 1
ATOM 777 N N . ALA A 1 101 ? -25.133 4.835 14.154 1.00 67.00 101 ALA A N 1
ATOM 778 C CA . ALA A 1 101 ? -24.736 5.285 15.491 1.00 67.00 101 ALA A CA 1
ATOM 779 C C . ALA A 1 101 ? -25.639 6.415 16.027 1.00 67.00 101 ALA A C 1
ATOM 781 O O . ALA A 1 101 ? -25.984 6.425 17.206 1.00 67.00 101 ALA A O 1
ATOM 782 N N . ARG A 1 102 ? -26.087 7.333 15.155 1.00 62.47 102 ARG A N 1
ATOM 783 C CA . ARG A 1 102 ? -27.019 8.411 15.536 1.00 62.47 102 ARG A CA 1
ATOM 784 C C . ARG A 1 102 ? -28.436 7.917 15.838 1.00 62.47 102 ARG A C 1
ATOM 786 O O . ARG A 1 102 ? -29.063 8.439 16.749 1.00 62.47 102 ARG A O 1
ATOM 793 N N . ARG A 1 103 ? -28.936 6.903 15.120 1.00 59.28 103 ARG A N 1
ATOM 794 C CA . ARG A 1 103 ? -30.275 6.334 15.378 1.00 59.28 103 ARG A CA 1
ATOM 795 C C . ARG A 1 103 ? -30.341 5.556 16.691 1.00 59.28 103 ARG A C 1
ATOM 797 O O . ARG A 1 103 ? -31.342 5.645 17.385 1.00 59.28 103 ARG A O 1
ATOM 804 N N . THR A 1 104 ? -29.285 4.828 17.051 1.00 61.62 104 THR A N 1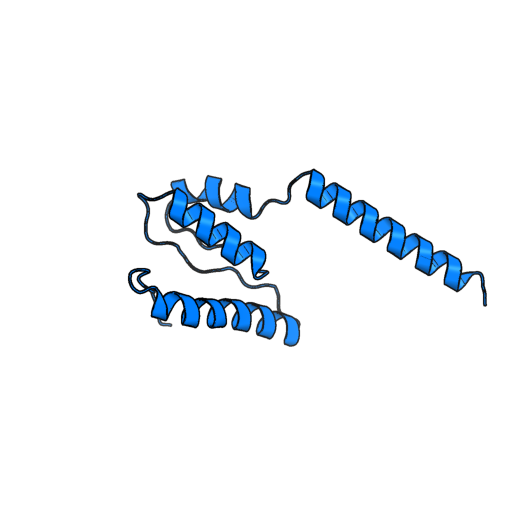
ATOM 805 C CA . THR A 1 104 ? -29.234 4.094 18.328 1.00 61.62 104 THR A CA 1
ATOM 806 C C . THR A 1 104 ? -29.123 5.019 19.538 1.00 61.62 104 THR A C 1
ATOM 808 O O . THR A 1 104 ? -29.595 4.662 20.605 1.00 61.62 104 THR A O 1
ATOM 811 N N . ALA A 1 105 ? -28.542 6.212 19.374 1.00 59.12 105 ALA A N 1
ATOM 812 C CA . ALA A 1 105 ? -28.405 7.204 20.442 1.00 59.12 105 ALA A CA 1
ATOM 813 C C . ALA A 1 105 ? -29.674 8.046 20.701 1.00 59.12 105 ALA A C 1
ATOM 815 O O . ALA A 1 105 ? -29.710 8.782 21.676 1.00 59.12 105 ALA A O 1
ATOM 816 N N . HIS A 1 106 ? -30.687 7.983 19.829 1.00 56.25 106 HIS A N 1
ATOM 817 C CA . HIS A 1 106 ? -31.983 8.670 19.997 1.00 56.25 106 HIS A CA 1
ATOM 818 C C . HIS A 1 106 ? -33.128 7.715 20.382 1.00 56.25 106 HIS A C 1
ATOM 820 O O . HIS A 1 106 ? -34.265 8.153 20.523 1.00 56.25 106 HIS A O 1
ATOM 826 N N . ALA A 1 107 ? -32.847 6.413 20.495 1.00 54.06 107 ALA A N 1
ATOM 827 C CA . ALA A 1 107 ? -33.836 5.365 20.757 1.00 54.06 107 ALA A CA 1
ATOM 828 C C . ALA A 1 107 ? -33.701 4.729 22.158 1.00 54.06 107 ALA A C 1
ATOM 830 O O . ALA A 1 107 ? -34.261 3.659 22.388 1.00 54.06 107 ALA A O 1
ATOM 831 N N . GLY A 1 108 ? -32.953 5.358 23.067 1.00 41.78 108 GLY A N 1
ATOM 832 C CA . GLY A 1 108 ? -32.833 4.998 24.483 1.00 41.78 108 GLY A CA 1
ATOM 833 C C . GLY A 1 108 ? -32.941 6.245 25.341 1.00 41.78 108 GLY A C 1
ATOM 834 O O . GLY A 1 108 ? -33.411 6.103 26.487 1.00 41.78 108 GLY A O 1
#

Radius of gyration: 18.4 Å; Cα contacts (8 Å, |Δi|>4): 80; chains: 1; bounding box: 54×34×42 Å

Mean predicted aligned error: 9.09 Å

Solvent-accessible surface area (backbone atoms only — not comparable to full-atom values): 6619 Å² total; per-residue (Å²): 139,82,81,83,81,78,75,91,83,46,74,74,56,51,64,58,45,61,53,51,64,43,47,51,36,50,50,28,57,76,69,72,46,74,71,46,67,42,71,67,74,85,68,84,91,39,69,67,57,50,45,53,50,42,47,49,45,49,74,58,52,36,70,46,66,43,78,89,50,80,84,50,50,65,55,48,50,59,61,68,45,79,50,71,67,56,51,53,48,52,52,51,54,52,51,54,54,57,55,51,58,54,54,62,71,73,73,117

Organism: Rhodococcus wratislaviensis (NCBI:txid44752)

InterPro domains:
  IPR015813 Pyruvate/Phosphoenolpyruvate kinase-like domain superfamily [SSF51621] (20-82)
  IPR040442 Pyruvate kinase-like domain superfamily [G3DSA:3.20.20.60] (4-107)

Secondary structure (DSSP, 8-state):
-------TT-HHHHHHHTHHHHHHHHHHHHTTPPPPEEEE---SS-HHHHHHHHHHHHHHT-SEEE-SSGGGHHHHHHHHSPPHHHHHHHHHHHHHHHHHHHHHTT--

Foldseek 3Di:
DDDPPDDPPDPVVVVVVLVPLLVQQVVCVVVVHDAAEAEEDPDPPCLPVLLVVLLSSVVSPHQFYDYDDPVSVVSRCVNNPDDPVRVVVVVVVVVVVVVVVVVVVVPD

Sequence (108 aa):
MGYVLVNARDKEVYLQEARMPALIVRAARAAGLPPPIDSVVAQLDDDGLLTAEAEHSWGLGFVGMSEIHPAQLQAIHRVFTPSPDQLDWARRVLLVRSSRARRTAHAG